Protein AF-A0A6M3X5Y6-F1 (afdb_monomer)

Structure (mmCIF, N/CA/C/O backbone):
data_AF-A0A6M3X5Y6-F1
#
_entry.id   AF-A0A6M3X5Y6-F1
#
loop_
_atom_site.group_PDB
_atom_site.id
_atom_site.type_symbol
_atom_site.label_atom_id
_atom_site.label_alt_id
_atom_site.label_comp_id
_atom_site.label_asym_id
_atom_site.label_entity_id
_atom_site.label_seq_id
_atom_site.pdbx_PDB_ins_code
_atom_site.Cartn_x
_atom_site.Cartn_y
_atom_site.Cartn_z
_atom_site.occupancy
_atom_site.B_iso_or_equiv
_atom_site.auth_seq_id
_atom_site.auth_comp_id
_atom_site.auth_asym_id
_atom_site.auth_atom_id
_atom_site.pdbx_PDB_model_num
ATOM 1 N N . MET A 1 1 ? -9.798 -24.437 25.512 1.00 40.84 1 MET A N 1
ATOM 2 C CA . MET A 1 1 ? -10.417 -23.330 24.753 1.00 40.84 1 MET A CA 1
ATOM 3 C C . MET A 1 1 ? -10.193 -23.629 23.282 1.00 40.84 1 MET A C 1
ATOM 5 O O . MET A 1 1 ? -9.046 -23.814 22.904 1.00 40.84 1 MET A O 1
ATOM 9 N N . ASN A 1 2 ? -11.251 -23.774 22.482 1.00 39.44 2 ASN A N 1
ATOM 10 C CA . ASN A 1 2 ? -11.105 -23.975 21.039 1.00 39.44 2 ASN A CA 1
ATOM 11 C C . ASN A 1 2 ? -10.677 -22.644 20.415 1.00 39.44 2 ASN A C 1
ATOM 13 O O . ASN A 1 2 ? -11.516 -21.770 20.200 1.00 39.44 2 ASN A O 1
ATOM 17 N N . HIS A 1 3 ? -9.379 -22.480 20.158 1.00 45.72 3 HIS A N 1
ATOM 18 C CA . HIS A 1 3 ? -8.896 -21.432 19.269 1.00 45.72 3 HIS A CA 1
ATOM 19 C C . HIS A 1 3 ? -9.450 -21.737 17.876 1.00 45.72 3 HIS A C 1
ATOM 21 O O . HIS A 1 3 ? -8.967 -22.634 17.190 1.00 45.72 3 HIS A O 1
ATOM 27 N N . LYS A 1 4 ? -10.531 -21.052 17.487 1.00 52.25 4 LYS A N 1
ATOM 28 C CA . LYS A 1 4 ? -10.959 -21.034 16.088 1.00 52.25 4 LYS A CA 1
ATOM 29 C C . LYS A 1 4 ? -9.812 -20.395 15.314 1.00 52.25 4 LYS A C 1
ATOM 31 O O . LYS A 1 4 ? -9.549 -19.213 15.510 1.00 52.25 4 LYS A O 1
ATOM 36 N N . MET A 1 5 ? -9.098 -21.199 14.530 1.00 49.53 5 MET A N 1
ATOM 37 C CA . MET A 1 5 ? -8.061 -20.687 13.642 1.00 49.53 5 MET A CA 1
ATOM 38 C C . MET A 1 5 ? -8.719 -19.698 12.673 1.00 49.53 5 MET A C 1
ATOM 40 O O . MET A 1 5 ? -9.798 -20.018 12.155 1.00 49.53 5 MET A O 1
ATOM 44 N N . PRO A 1 6 ? -8.134 -18.510 12.463 1.00 56.56 6 PRO A N 1
ATOM 45 C CA . PRO A 1 6 ? -8.625 -17.590 11.453 1.00 56.56 6 PRO A CA 1
ATOM 46 C C . PRO A 1 6 ? -8.583 -18.267 10.080 1.00 56.56 6 PRO A C 1
ATOM 48 O O . PRO A 1 6 ? -7.736 -19.124 9.808 1.00 56.56 6 PRO A O 1
ATOM 51 N N . ILE A 1 7 ? -9.528 -17.908 9.216 1.00 61.16 7 ILE A N 1
ATOM 52 C CA . ILE A 1 7 ? -9.473 -18.313 7.815 1.00 61.16 7 ILE A CA 1
ATOM 53 C C . ILE A 1 7 ? -8.326 -17.514 7.194 1.00 61.16 7 ILE A C 1
ATOM 55 O O . ILE A 1 7 ? -8.440 -16.304 7.017 1.00 61.16 7 ILE A O 1
ATOM 59 N N . CYS A 1 8 ? -7.213 -18.180 6.896 1.00 51.19 8 CYS A N 1
ATOM 60 C CA . CYS A 1 8 ? -6.109 -17.559 6.176 1.00 51.19 8 CYS A CA 1
ATOM 61 C C . CYS A 1 8 ? -6.449 -17.554 4.684 1.00 51.19 8 CYS A C 1
ATOM 63 O O . CYS A 1 8 ? -6.455 -18.604 4.034 1.00 51.19 8 CYS A O 1
ATOM 65 N N . ALA A 1 9 ? -6.784 -16.379 4.157 1.00 55.50 9 ALA A N 1
ATOM 66 C CA . ALA A 1 9 ? -6.906 -16.163 2.727 1.00 55.50 9 ALA A CA 1
ATOM 67 C C . ALA A 1 9 ? -5.529 -15.732 2.217 1.00 55.50 9 ALA A C 1
ATOM 69 O O . ALA A 1 9 ? -5.040 -14.648 2.537 1.00 55.50 9 ALA A O 1
ATOM 70 N N . THR A 1 10 ? -4.871 -16.589 1.442 1.00 50.31 10 THR A N 1
ATOM 71 C CA . THR A 1 10 ? -3.591 -16.222 0.845 1.00 50.31 10 THR A CA 1
ATOM 72 C C . THR A 1 10 ? -3.826 -15.225 -0.291 1.00 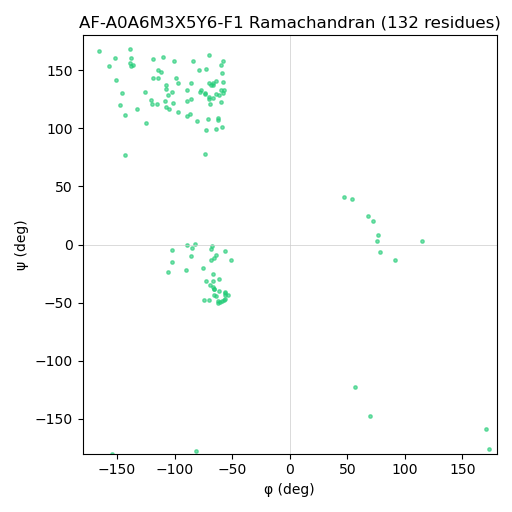50.31 10 THR A C 1
ATOM 74 O O . THR A 1 10 ? -4.661 -15.428 -1.175 1.00 50.31 10 THR A O 1
ATOM 77 N N . VAL A 1 11 ? -3.077 -14.123 -0.282 1.00 49.09 11 VAL A N 1
ATOM 78 C CA . VAL A 1 11 ? -3.146 -13.056 -1.302 1.00 49.09 11 VAL A CA 1
ATOM 79 C C . VAL A 1 11 ? -2.661 -13.495 -2.688 1.00 49.09 11 VAL A C 1
ATOM 81 O O . VAL A 1 11 ? -2.804 -12.741 -3.641 1.00 49.09 11 VAL A O 1
ATOM 84 N N . TYR A 1 12 ? -2.207 -14.743 -2.855 1.00 45.19 12 TYR A N 1
ATOM 85 C CA . TYR A 1 12 ? -1.865 -15.326 -4.160 1.00 45.19 12 TYR A CA 1
ATOM 86 C C . TYR A 1 12 ? -3.064 -15.469 -5.123 1.00 45.19 12 TYR A C 1
ATOM 88 O O . TYR A 1 12 ? -2.868 -15.776 -6.293 1.00 45.19 12 TYR A O 1
ATOM 96 N N . ALA A 1 13 ? -4.303 -15.241 -4.666 1.00 44.38 13 ALA A N 1
ATOM 97 C CA . ALA A 1 13 ? -5.475 -15.099 -5.544 1.00 44.38 13 ALA A CA 1
ATOM 98 C C . ALA A 1 13 ? -5.920 -13.634 -5.741 1.00 44.38 13 ALA A C 1
ATOM 100 O O . ALA A 1 13 ? -6.709 -13.336 -6.641 1.00 44.38 13 ALA A O 1
ATOM 101 N N . HIS A 1 14 ? -5.441 -12.717 -4.896 1.00 56.94 14 HIS A N 1
ATOM 102 C CA . HIS A 1 14 ? -5.931 -11.347 -4.771 1.00 56.94 14 HIS A CA 1
ATOM 103 C C . HIS A 1 14 ? -4.766 -10.397 -4.494 1.00 56.94 14 HIS A C 1
ATOM 105 O O . HIS A 1 14 ? -4.519 -9.953 -3.379 1.00 56.94 14 HIS A O 1
ATOM 111 N N . GLU A 1 15 ? -4.044 -10.122 -5.570 1.00 71.12 15 GLU A N 1
ATOM 112 C CA . GLU A 1 15 ? -2.722 -9.513 -5.571 1.00 71.12 15 GLU A CA 1
ATOM 113 C C . GLU A 1 15 ? -2.712 -8.012 -5.287 1.00 71.12 15 GLU A C 1
ATOM 115 O O . GLU A 1 15 ? -1.674 -7.496 -4.924 1.00 71.12 15 GLU A O 1
ATOM 120 N N . TRP A 1 16 ? -3.820 -7.287 -5.457 1.00 86.69 16 TRP A N 1
ATOM 121 C CA . TRP A 1 16 ? -3.841 -5.822 -5.392 1.00 86.69 16 TRP A CA 1
ATOM 122 C C . TRP A 1 16 ? -5.161 -5.307 -4.826 1.00 86.69 16 TRP A C 1
ATOM 124 O O . TRP A 1 16 ? -6.232 -5.539 -5.399 1.00 86.69 16 TRP A O 1
ATOM 134 N N . GLY A 1 17 ? -5.099 -4.585 -3.709 1.00 89.50 17 GLY A N 1
ATOM 135 C CA . GLY A 1 17 ? -6.304 -4.034 -3.102 1.00 89.50 17 GLY A CA 1
ATOM 136 C C . GLY A 1 17 ? -6.094 -3.369 -1.754 1.00 89.50 17 GLY A C 1
ATOM 137 O O . GLY A 1 17 ? -4.972 -3.247 -1.266 1.00 89.50 17 GLY A O 1
ATOM 138 N N . PHE A 1 18 ? -7.200 -2.944 -1.152 1.00 91.25 18 PHE A N 1
ATOM 139 C CA . PHE A 1 18 ? -7.209 -2.411 0.205 1.00 91.25 18 PHE A CA 1
ATOM 140 C C . PHE A 1 18 ? -7.651 -3.478 1.202 1.00 91.25 18 PHE A C 1
ATOM 142 O O . PHE A 1 18 ? -8.566 -4.248 0.930 1.00 91.25 18 PHE A O 1
ATOM 149 N N . ILE A 1 19 ? -7.059 -3.475 2.387 1.00 91.69 19 ILE A N 1
ATOM 150 C CA . ILE A 1 19 ? -7.583 -4.148 3.567 1.00 91.69 19 ILE A CA 1
ATOM 151 C C . ILE A 1 19 ? -8.084 -3.072 4.525 1.00 91.69 19 ILE A C 1
ATOM 153 O O . ILE A 1 19 ? -7.328 -2.183 4.929 1.00 91.69 19 ILE A O 1
ATOM 157 N N . ILE A 1 20 ? -9.360 -3.168 4.896 1.00 91.69 20 ILE A N 1
ATOM 158 C CA . ILE A 1 20 ? -9.916 -2.426 6.029 1.00 91.69 20 ILE A CA 1
ATOM 159 C C . ILE A 1 20 ? -9.661 -3.268 7.284 1.00 91.69 20 ILE A C 1
ATOM 161 O O . ILE A 1 20 ? -10.258 -4.345 7.391 1.00 91.69 20 ILE A O 1
ATOM 165 N N . PRO A 1 21 ? -8.805 -2.827 8.223 1.00 89.56 21 PRO A N 1
ATOM 166 C CA . PRO A 1 21 ? -8.494 -3.609 9.413 1.00 89.56 21 PRO A CA 1
ATOM 167 C C . PRO A 1 21 ? -9.694 -3.668 10.366 1.00 89.56 21 PRO A C 1
ATOM 169 O O . PRO A 1 21 ? -10.227 -2.639 10.781 1.00 89.56 21 PRO A O 1
ATOM 172 N N . TYR A 1 22 ? -10.117 -4.877 10.730 1.00 86.38 22 TYR A N 1
ATOM 173 C CA . TYR A 1 22 ? -11.056 -5.138 11.827 1.00 86.38 22 TYR A CA 1
ATOM 174 C C . TYR A 1 22 ? -11.039 -6.627 12.184 1.00 86.38 22 TYR A C 1
ATOM 176 O O . TYR A 1 22 ? -10.549 -7.454 11.421 1.00 86.38 22 TYR A O 1
ATOM 184 N N . LYS A 1 23 ? -11.627 -6.977 13.332 1.00 87.25 23 LYS A N 1
ATOM 185 C CA . LYS A 1 23 ? -11.702 -8.360 13.819 1.00 87.25 23 LYS A CA 1
ATOM 186 C C . LYS A 1 23 ? -12.716 -9.203 13.026 1.00 87.25 23 LYS A C 1
ATOM 188 O O . LYS A 1 23 ? -13.850 -9.395 13.474 1.00 87.25 23 LYS A O 1
ATOM 193 N N . SER A 1 24 ? -12.338 -9.638 11.828 1.00 86.38 24 SER A N 1
ATOM 194 C CA . SER A 1 24 ? -13.177 -10.376 10.877 1.00 86.3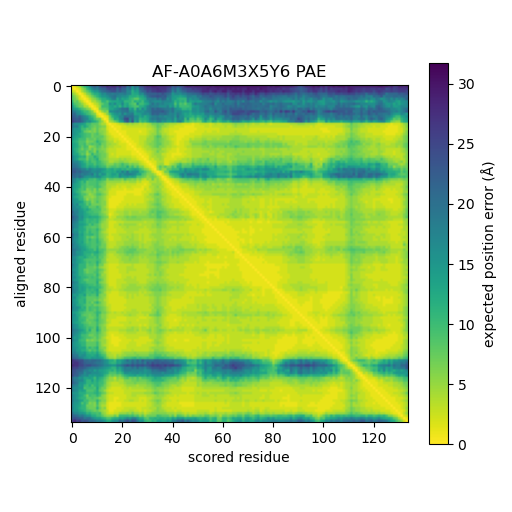8 24 SER A CA 1
ATOM 195 C C . SER A 1 24 ? -13.120 -11.902 11.030 1.00 86.38 24 SER A C 1
ATOM 197 O O . SER A 1 24 ? -14.039 -12.597 10.593 1.00 86.38 24 SER A O 1
ATOM 199 N N . GLY A 1 25 ? -12.063 -12.434 11.643 1.00 84.06 25 GLY A N 1
ATOM 200 C CA . GLY A 1 25 ? -11.680 -13.844 11.606 1.00 84.06 25 GLY A CA 1
ATOM 201 C C . GLY A 1 25 ? -11.004 -14.276 10.297 1.00 84.06 25 GLY A C 1
ATOM 202 O O . GLY A 1 25 ? -10.817 -15.479 10.103 1.00 84.06 25 GLY A O 1
ATOM 203 N N . ILE A 1 26 ? -10.669 -13.333 9.405 1.00 81.81 26 ILE A N 1
ATOM 204 C CA . ILE A 1 26 ? -10.000 -13.567 8.117 1.00 81.81 26 ILE A CA 1
ATOM 205 C C . ILE A 1 26 ? -8.672 -12.814 8.101 1.00 81.81 26 ILE A C 1
ATOM 207 O O . ILE A 1 26 ? -8.658 -11.585 8.194 1.00 81.81 26 ILE A O 1
ATOM 211 N N . GLU A 1 27 ? -7.578 -13.551 7.930 1.00 86.31 27 GLU A N 1
ATOM 212 C CA . GLU A 1 27 ? -6.221 -13.007 7.852 1.00 86.31 27 GLU A CA 1
ATOM 213 C C . GLU A 1 27 ? -5.684 -13.080 6.422 1.00 86.31 27 GLU A C 1
ATOM 215 O O . GLU A 1 27 ? -5.827 -14.100 5.744 1.00 86.31 27 GLU A O 1
ATOM 220 N N . TYR A 1 28 ? -5.036 -12.000 5.989 1.00 83.75 28 TYR A N 1
ATOM 221 C CA . TYR A 1 28 ? -4.336 -11.895 4.713 1.00 83.75 28 TYR A CA 1
ATOM 222 C C . TYR A 1 28 ? -2.836 -11.912 4.975 1.00 83.75 28 TYR A C 1
ATOM 224 O O . TYR A 1 28 ? -2.319 -11.036 5.669 1.00 83.75 28 TYR A O 1
ATOM 232 N N . GLN A 1 29 ? -2.149 -12.918 4.438 1.00 84.06 29 GLN A N 1
ATOM 233 C CA . GLN A 1 29 ? -0.715 -13.121 4.636 1.00 84.06 29 GLN A CA 1
ATOM 234 C C . GLN A 1 29 ? 0.095 -12.545 3.475 1.00 84.06 29 GLN A C 1
ATOM 236 O O . GLN A 1 29 ? 0.052 -13.094 2.383 1.00 84.06 29 GLN A O 1
ATOM 241 N N . GLN A 1 30 ? 0.889 -11.510 3.724 1.00 79.81 30 GLN A N 1
ATOM 242 C CA . GLN A 1 30 ? 1.753 -10.879 2.732 1.00 79.81 30 GLN A CA 1
ATOM 243 C C . GLN A 1 30 ? 3.213 -11.312 2.919 1.00 79.81 30 GLN A C 1
ATOM 245 O O . GLN A 1 30 ? 3.741 -11.224 4.029 1.00 79.81 30 GLN A O 1
ATOM 250 N N . GLN A 1 31 ? 3.874 -11.725 1.832 1.00 74.81 31 GLN A N 1
ATOM 251 C CA . GLN A 1 31 ? 5.329 -11.902 1.807 1.00 74.81 31 GLN A CA 1
ATOM 252 C C . GLN A 1 31 ? 6.016 -10.539 1.687 1.00 74.81 31 GLN A C 1
ATOM 254 O O . GLN A 1 31 ? 5.652 -9.700 0.858 1.00 74.81 31 GLN A O 1
ATOM 259 N N . THR A 1 32 ? 7.024 -10.329 2.520 1.00 71.88 32 THR A N 1
ATOM 260 C CA . THR A 1 32 ? 7.837 -9.119 2.610 1.00 71.88 32 THR A CA 1
ATOM 261 C C . THR A 1 32 ? 9.310 -9.513 2.794 1.00 71.88 32 THR A C 1
ATOM 263 O O . THR A 1 32 ? 9.638 -10.683 3.012 1.00 71.88 32 THR A O 1
ATOM 266 N N . GLY A 1 33 ? 10.237 -8.561 2.650 1.00 66.00 33 GLY A N 1
ATOM 267 C CA . GLY A 1 33 ? 11.670 -8.838 2.837 1.00 66.00 33 GLY A CA 1
ATOM 268 C C . GLY A 1 33 ? 12.331 -9.671 1.725 1.00 66.00 33 GLY A C 1
ATOM 269 O O . GLY A 1 33 ? 13.387 -10.259 1.958 1.00 66.00 33 GLY A O 1
ATOM 270 N N . GLY A 1 34 ? 11.721 -9.727 0.535 1.00 65.12 34 GLY A N 1
ATOM 271 C CA . GLY A 1 34 ? 12.257 -10.414 -0.647 1.00 65.12 34 GLY A CA 1
ATOM 272 C C . GLY A 1 34 ? 12.554 -11.893 -0.380 1.00 65.12 34 GLY A C 1
ATOM 273 O O . GLY A 1 34 ? 11.688 -12.628 0.096 1.00 65.12 34 GLY A O 1
ATOM 274 N N . VAL A 1 35 ? 13.815 -12.286 -0.598 1.00 57.12 35 VAL A N 1
ATOM 275 C CA . VAL A 1 35 ? 14.332 -13.664 -0.455 1.00 57.12 35 VAL A CA 1
ATOM 276 C C . VAL A 1 35 ? 14.314 -14.217 0.975 1.00 57.12 35 VAL A C 1
ATOM 278 O O . VAL A 1 35 ? 14.573 -15.399 1.191 1.00 57.12 35 VAL A O 1
ATOM 281 N N . CYS A 1 36 ? 14.066 -13.374 1.982 1.00 58.28 36 CYS A N 1
ATOM 282 C CA . CYS A 1 36 ? 14.054 -13.796 3.383 1.00 58.28 36 CYS A CA 1
ATOM 283 C C . CYS A 1 36 ? 12.718 -14.431 3.814 1.00 58.28 36 CYS A C 1
ATOM 285 O O . CYS A 1 36 ? 12.595 -14.814 4.979 1.00 58.28 36 CYS A O 1
ATOM 287 N N . CYS A 1 37 ? 11.730 -14.540 2.911 1.00 67.38 37 CYS A N 1
ATOM 288 C CA . CYS A 1 37 ? 10.415 -15.151 3.149 1.00 67.38 37 CYS A CA 1
ATOM 289 C C . CYS A 1 37 ? 9.754 -14.682 4.460 1.00 67.38 37 CYS A C 1
ATOM 291 O O . CYS A 1 37 ? 9.176 -15.486 5.205 1.00 67.38 37 CYS A O 1
ATOM 293 N N . HIS A 1 38 ? 9.860 -13.387 4.781 1.00 77.75 38 HIS A N 1
ATOM 294 C CA . HIS A 1 38 ? 9.161 -12.835 5.934 1.00 77.75 38 HIS A CA 1
ATOM 295 C C . HIS A 1 38 ? 7.679 -12.728 5.583 1.00 77.75 38 HIS A C 1
ATOM 297 O O . HIS A 1 38 ? 7.325 -12.206 4.534 1.00 77.75 38 HIS A O 1
ATOM 303 N N . HIS A 1 39 ? 6.810 -13.250 6.442 1.00 80.88 39 HIS A N 1
ATOM 304 C CA . HIS A 1 39 ? 5.374 -13.217 6.212 1.00 80.88 39 HIS A CA 1
ATOM 305 C C . HIS A 1 39 ? 4.701 -12.464 7.345 1.00 80.88 39 HIS A C 1
ATOM 307 O O . HIS A 1 39 ? 4.844 -12.828 8.514 1.00 80.88 39 HIS A O 1
ATOM 313 N N . VAL A 1 40 ? 3.946 -11.436 6.984 1.00 85.44 40 VAL A N 1
ATOM 314 C CA . VAL A 1 40 ? 3.139 -10.651 7.916 1.00 85.44 40 VAL A CA 1
ATOM 315 C C . VAL A 1 40 ? 1.668 -10.849 7.611 1.00 85.44 40 VAL A C 1
ATOM 317 O O . VAL A 1 40 ? 1.294 -11.103 6.468 1.00 85.44 40 VAL A O 1
ATOM 320 N N . THR A 1 41 ? 0.827 -10.749 8.633 1.00 87.31 41 THR A N 1
ATOM 321 C CA . THR A 1 41 ? -0.617 -10.930 8.496 1.00 87.31 41 THR A CA 1
ATOM 322 C C . THR A 1 41 ? -1.364 -9.668 8.894 1.00 87.31 41 THR A C 1
ATOM 324 O O . THR A 1 41 ? -0.972 -8.965 9.825 1.00 87.31 41 THR A O 1
ATOM 327 N N . ILE A 1 42 ? -2.453 -9.383 8.181 1.00 89.00 42 ILE A N 1
ATOM 328 C CA . ILE A 1 42 ? -3.438 -8.368 8.567 1.00 89.00 42 ILE A CA 1
ATOM 329 C C . ILE A 1 42 ? -4.815 -9.024 8.589 1.00 89.00 42 ILE A C 1
ATOM 331 O O . ILE A 1 42 ? -5.208 -9.684 7.628 1.00 89.00 42 ILE A O 1
ATOM 335 N N . GLU A 1 43 ? -5.563 -8.816 9.669 1.00 89.62 43 GLU A N 1
ATOM 336 C CA . GLU A 1 43 ? -6.963 -9.225 9.779 1.00 89.62 43 GLU A CA 1
ATOM 337 C C . GLU A 1 43 ? -7.892 -8.109 9.275 1.00 89.62 43 GLU A C 1
ATOM 339 O O . GLU A 1 43 ? -7.728 -6.941 9.644 1.00 89.62 43 GLU A O 1
ATOM 344 N N . GLY A 1 44 ? -8.880 -8.441 8.440 1.00 89.94 44 GLY A N 1
ATOM 345 C CA . GLY A 1 44 ? -9.826 -7.430 7.960 1.00 89.94 44 GLY A CA 1
ATOM 346 C C . GLY A 1 44 ? -10.763 -7.871 6.842 1.00 89.94 44 GLY A C 1
ATOM 347 O O . GLY A 1 44 ? -10.997 -9.065 6.639 1.00 89.94 44 GLY A O 1
ATOM 348 N N . ALA A 1 45 ? -11.302 -6.891 6.110 1.00 87.94 45 ALA A N 1
ATOM 349 C CA . ALA A 1 45 ? -11.988 -7.108 4.833 1.00 87.94 45 ALA A CA 1
ATOM 350 C C . ALA A 1 45 ? -11.095 -6.642 3.700 1.00 87.94 45 ALA A C 1
ATOM 352 O O . ALA A 1 45 ? -10.639 -5.497 3.697 1.00 87.94 45 ALA A O 1
ATOM 353 N N . PHE A 1 46 ? -10.911 -7.520 2.722 1.00 87.75 46 PHE A N 1
ATOM 354 C CA . PHE A 1 46 ? -10.238 -7.184 1.489 1.00 87.75 46 PHE A CA 1
ATOM 355 C C . PHE A 1 46 ? -11.203 -6.584 0.477 1.00 87.75 46 PHE A C 1
ATOM 357 O O . PHE A 1 46 ? -12.338 -7.030 0.295 1.00 87.75 46 PHE A O 1
ATOM 364 N N . ILE A 1 47 ? -10.699 -5.567 -0.196 1.00 86.00 47 ILE A N 1
ATOM 365 C CA . ILE A 1 47 ? -11.372 -4.793 -1.207 1.00 86.00 47 ILE A CA 1
ATOM 366 C C . ILE A 1 47 ? -10.497 -4.849 -2.462 1.00 86.00 47 ILE A C 1
ATOM 368 O O . ILE A 1 47 ? -9.464 -4.172 -2.511 1.00 86.00 47 ILE A O 1
ATOM 372 N N . PRO A 1 48 ? -10.882 -5.642 -3.477 1.00 84.75 48 PRO A N 1
ATOM 373 C CA . PRO A 1 48 ? -10.096 -5.770 -4.693 1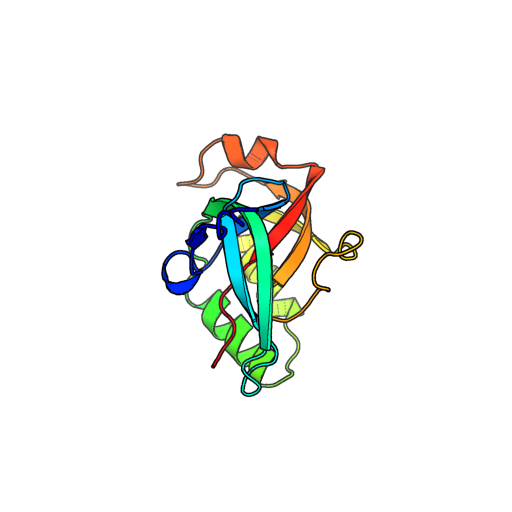.00 84.75 48 PRO A CA 1
ATOM 374 C C . PRO A 1 48 ? -10.080 -4.460 -5.478 1.00 84.75 48 PRO A C 1
ATOM 376 O O . PRO A 1 48 ? -11.108 -3.796 -5.644 1.00 84.75 48 PRO A O 1
ATOM 379 N N . LEU A 1 49 ? -8.910 -4.127 -6.012 1.00 83.19 49 LEU A N 1
ATOM 380 C CA . LEU A 1 49 ? -8.728 -3.035 -6.961 1.00 83.19 49 LEU A CA 1
ATOM 381 C C . LEU A 1 49 ? -8.413 -3.595 -8.355 1.00 83.19 49 LEU A C 1
ATOM 383 O O . LEU A 1 49 ? -7.992 -4.741 -8.501 1.00 83.19 49 LEU A O 1
ATOM 387 N N . ASN A 1 50 ? -8.596 -2.783 -9.399 1.00 80.94 50 ASN A N 1
ATOM 388 C CA . ASN A 1 50 ? -8.294 -3.200 -10.760 1.00 80.94 50 ASN A CA 1
ATOM 389 C C . ASN A 1 50 ? -6.780 -3.312 -10.892 1.00 80.94 50 ASN A C 1
ATOM 391 O O . ASN A 1 50 ? -6.028 -2.491 -10.367 1.00 80.94 50 ASN A O 1
ATOM 395 N N . TYR A 1 51 ? -6.329 -4.348 -11.586 1.00 82.88 51 TYR A N 1
ATOM 396 C CA . TYR A 1 51 ? -4.911 -4.648 -11.659 1.00 82.88 51 TYR A CA 1
ATOM 397 C C . TYR A 1 51 ? -4.155 -3.546 -12.439 1.00 82.88 51 TYR 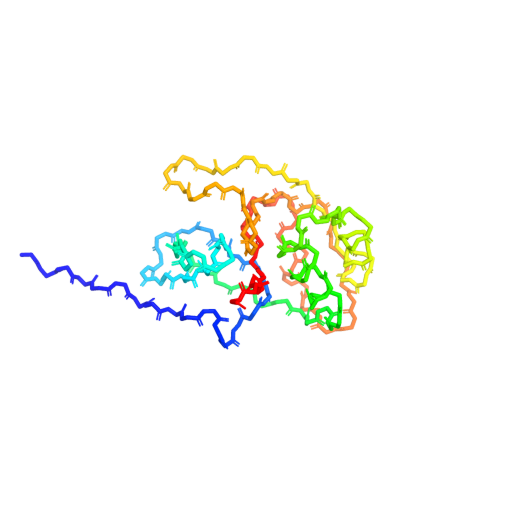A C 1
ATOM 399 O O . TYR A 1 51 ? -4.506 -3.265 -13.592 1.00 82.88 51 TYR A O 1
ATOM 407 N N . PRO A 1 52 ? -3.088 -2.930 -11.886 1.00 83.88 52 PRO A N 1
ATOM 408 C CA . PRO A 1 52 ? -2.326 -1.870 -12.555 1.00 83.88 52 PRO A CA 1
ATOM 409 C C . PRO A 1 52 ? -1.517 -2.355 -13.768 1.00 83.88 52 PRO A C 1
ATOM 411 O O . PRO A 1 52 ? -0.904 -1.539 -14.467 1.00 83.88 52 PRO A O 1
ATOM 414 N N . GLY A 1 53 ? -1.513 -3.656 -14.061 1.00 85.88 53 GLY A N 1
ATOM 415 C CA . GLY A 1 53 ? -0.701 -4.266 -15.112 1.00 85.88 53 GLY A CA 1
ATOM 416 C C . GLY A 1 53 ? 0.782 -4.242 -14.748 1.00 85.88 53 GLY A C 1
ATOM 417 O O . GLY A 1 53 ? 1.143 -4.225 -13.576 1.00 85.88 53 GLY A O 1
ATOM 418 N N . ASN A 1 54 ? 1.631 -4.110 -15.769 1.00 89.88 54 ASN A N 1
ATOM 419 C CA . ASN A 1 54 ? 3.097 -4.103 -15.663 1.00 89.88 54 ASN A CA 1
ATOM 420 C C . ASN A 1 54 ? 3.715 -3.048 -14.721 1.00 89.88 54 ASN A C 1
ATOM 422 O O . ASN A 1 54 ? 4.935 -2.999 -14.571 1.00 89.88 54 ASN A O 1
ATOM 426 N N . LEU A 1 55 ? 2.920 -2.138 -14.153 1.00 91.12 55 LEU A N 1
ATOM 427 C CA . LEU A 1 55 ? 3.394 -1.208 -13.134 1.00 91.12 55 LEU A CA 1
ATOM 428 C C . LEU A 1 55 ? 3.640 -1.910 -11.796 1.00 91.12 55 LEU A C 1
ATOM 430 O O . LEU A 1 55 ? 4.549 -1.482 -11.090 1.00 91.12 55 LEU A O 1
ATOM 434 N N . LEU A 1 56 ? 2.879 -2.964 -11.469 1.00 88.12 56 LEU A N 1
ATOM 435 C CA . LEU A 1 56 ? 3.146 -3.768 -10.275 1.00 88.12 56 LEU A CA 1
ATOM 436 C C . LEU A 1 56 ? 4.422 -4.580 -10.435 1.00 88.12 56 LEU A C 1
ATOM 438 O O . LEU A 1 56 ? 5.289 -4.451 -9.585 1.00 88.12 56 LEU A O 1
ATOM 442 N N . ASP A 1 57 ? 4.613 -5.270 -11.560 1.00 87.44 57 ASP A N 1
ATOM 443 C CA . ASP A 1 57 ? 5.855 -6.015 -11.823 1.00 87.44 57 ASP A CA 1
ATOM 444 C C . ASP A 1 57 ? 7.099 -5.126 -11.673 1.00 87.44 57 ASP A C 1
ATOM 446 O O . ASP A 1 57 ? 8.072 -5.486 -11.016 1.00 87.44 57 ASP A O 1
ATOM 450 N N . LYS A 1 58 ? 7.036 -3.902 -12.214 1.00 90.56 58 LYS A N 1
ATOM 451 C CA . LYS A 1 58 ? 8.112 -2.908 -12.081 1.00 90.56 58 LYS A CA 1
ATOM 452 C C . LYS A 1 58 ? 8.310 -2.441 -10.647 1.00 90.56 58 LYS A C 1
ATOM 454 O O . LYS A 1 58 ? 9.439 -2.168 -10.250 1.00 90.56 58 LYS A O 1
ATOM 459 N N . LEU A 1 59 ? 7.223 -2.269 -9.896 1.00 89.81 59 LEU A N 1
ATOM 460 C CA . LEU A 1 59 ? 7.289 -1.890 -8.488 1.00 89.81 59 LEU A CA 1
ATOM 461 C C . LEU A 1 59 ? 7.966 -2.996 -7.677 1.00 89.81 59 LEU A C 1
ATOM 463 O O . LEU A 1 59 ? 8.846 -2.711 -6.870 1.00 89.81 59 LEU A O 1
ATOM 467 N N . THR A 1 60 ? 7.584 -4.240 -7.938 1.00 86.44 60 THR A N 1
ATOM 468 C CA . THR A 1 60 ? 8.132 -5.438 -7.318 1.00 86.44 60 THR A CA 1
ATOM 469 C C . THR A 1 60 ? 9.624 -5.602 -7.628 1.00 86.44 60 THR A C 1
ATOM 471 O O . THR A 1 60 ? 10.425 -5.727 -6.705 1.00 86.44 60 THR A O 1
ATOM 474 N N . GLU A 1 61 ? 10.036 -5.486 -8.893 1.00 87.50 61 GLU A N 1
ATOM 475 C CA . GLU A 1 61 ? 11.451 -5.528 -9.299 1.00 87.50 61 GLU A CA 1
ATOM 476 C C . GLU A 1 61 ? 12.276 -4.384 -8.680 1.00 87.50 61 GLU A C 1
ATOM 478 O O . GLU A 1 61 ? 13.418 -4.578 -8.247 1.00 87.50 61 GLU A O 1
ATOM 483 N N . ALA A 1 62 ? 11.699 -3.179 -8.612 1.00 88.44 62 ALA A N 1
ATOM 484 C CA . ALA A 1 62 ? 12.353 -2.032 -7.996 1.00 88.44 62 ALA A CA 1
ATOM 485 C C . ALA A 1 62 ? 12.547 -2.230 -6.487 1.00 88.44 62 ALA A C 1
ATOM 487 O O . ALA A 1 62 ? 13.641 -1.966 -5.993 1.00 88.44 62 ALA A O 1
ATOM 488 N N . ASN A 1 63 ? 11.534 -2.744 -5.785 1.00 86.12 63 ASN A N 1
ATOM 489 C CA . ASN A 1 63 ? 11.632 -3.117 -4.374 1.00 86.12 63 ASN A CA 1
ATOM 490 C C . ASN A 1 63 ? 12.726 -4.173 -4.153 1.00 86.12 63 ASN A C 1
ATOM 492 O O . ASN A 1 63 ? 13.594 -3.976 -3.307 1.00 86.12 63 ASN A O 1
ATOM 496 N N . TYR A 1 64 ? 12.733 -5.243 -4.957 1.00 82.56 64 TYR A N 1
ATOM 497 C CA . TYR A 1 64 ? 13.748 -6.301 -4.890 1.00 82.56 64 TYR A CA 1
ATOM 498 C C . TYR A 1 64 ? 15.173 -5.758 -5.053 1.00 82.56 64 TYR A C 1
ATOM 500 O O . TYR A 1 64 ? 16.092 -6.144 -4.334 1.00 82.56 64 TYR A O 1
ATOM 508 N N . SER A 1 65 ? 15.354 -4.826 -5.989 1.00 85.38 65 SER A N 1
ATOM 509 C CA . SER A 1 65 ? 16.662 -4.255 -6.324 1.00 85.38 65 SER A CA 1
ATOM 510 C C . SER A 1 65 ? 17.082 -3.086 -5.421 1.00 85.38 65 SER A C 1
ATOM 512 O O . SER A 1 65 ? 18.168 -2.540 -5.612 1.00 85.38 65 SER A O 1
ATOM 514 N N . GLY A 1 66 ? 16.234 -2.654 -4.478 1.00 83.81 66 GLY A N 1
ATOM 515 C CA . GLY A 1 66 ? 16.474 -1.464 -3.650 1.00 83.81 66 GLY A CA 1
ATOM 516 C C . GLY A 1 66 ? 16.438 -0.137 -4.426 1.00 83.81 66 GLY A C 1
ATOM 517 O O . GLY A 1 66 ? 17.060 0.843 -4.014 1.00 83.81 66 GLY A O 1
ATOM 518 N N . ASN A 1 67 ? 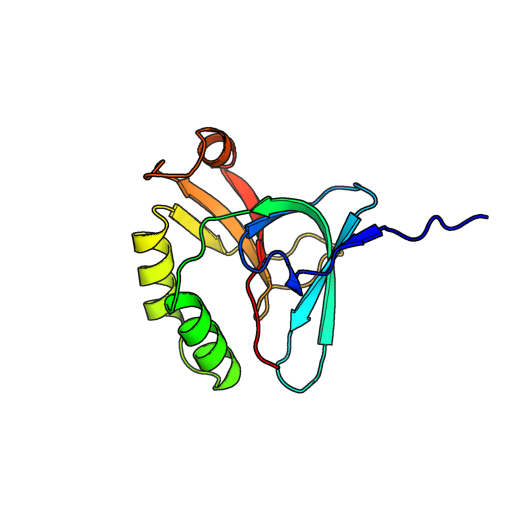15.736 -0.097 -5.561 1.00 87.88 67 ASN A N 1
ATOM 519 C CA . ASN A 1 67 ? 15.614 1.078 -6.424 1.00 87.88 67 ASN A CA 1
ATOM 520 C C . ASN A 1 67 ? 14.500 2.035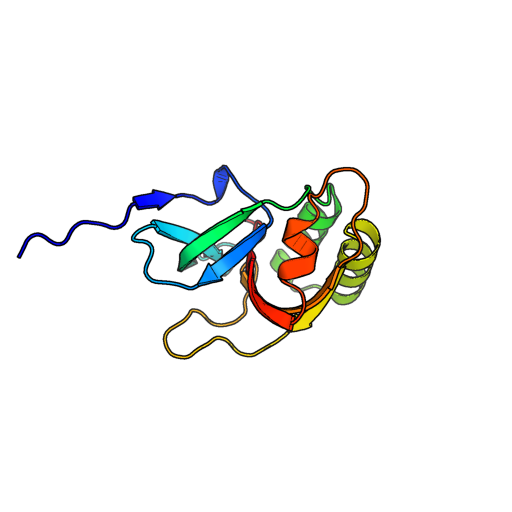 -5.957 1.00 87.88 67 ASN A C 1
ATOM 522 O O . ASN A 1 67 ? 13.537 1.639 -5.303 1.00 87.88 67 ASN A O 1
ATOM 526 N N . ASP A 1 68 ? 14.588 3.311 -6.353 1.00 90.00 68 ASP A N 1
ATOM 527 C CA . ASP A 1 68 ? 13.531 4.293 -6.072 1.00 90.00 68 ASP A CA 1
ATOM 528 C C . ASP A 1 68 ? 12.211 3.928 -6.776 1.00 90.00 68 ASP A C 1
ATOM 530 O O . ASP A 1 68 ? 12.149 3.723 -7.990 1.00 90.00 68 ASP A O 1
ATOM 534 N N . THR A 1 69 ? 11.122 3.916 -6.007 1.00 91.12 69 THR A N 1
ATOM 535 C CA . THR A 1 69 ? 9.775 3.568 -6.476 1.00 91.12 69 THR A CA 1
ATOM 536 C C . THR A 1 69 ? 8.877 4.782 -6.702 1.00 91.12 69 THR A C 1
ATOM 538 O O . THR A 1 69 ? 7.758 4.633 -7.204 1.00 91.12 69 THR A O 1
ATOM 541 N N . LYS A 1 70 ? 9.328 6.005 -6.385 1.00 92.00 70 LYS A N 1
ATOM 542 C CA . LYS A 1 70 ? 8.498 7.223 -6.443 1.00 92.00 70 LYS A CA 1
ATOM 543 C C . LYS A 1 70 ? 7.874 7.457 -7.822 1.00 92.00 70 LYS A C 1
ATOM 545 O O . LYS A 1 70 ? 6.687 7.773 -7.925 1.00 92.00 70 LYS A O 1
ATOM 550 N N . GLY A 1 71 ? 8.656 7.274 -8.887 1.00 94.69 71 GLY A N 1
ATOM 551 C CA . GLY A 1 71 ? 8.179 7.426 -10.266 1.00 94.69 71 GLY A CA 1
ATOM 552 C C . GLY A 1 71 ? 7.154 6.365 -10.683 1.00 94.69 71 GLY A C 1
ATOM 553 O O . GLY A 1 71 ? 6.260 6.655 -11.480 1.00 94.69 71 GLY A O 1
ATOM 554 N N . ILE A 1 72 ? 7.254 5.155 -10.129 1.00 93.88 72 ILE A N 1
ATOM 555 C CA . ILE A 1 72 ? 6.326 4.049 -10.394 1.00 93.88 72 ILE A CA 1
ATOM 556 C C . ILE A 1 72 ? 5.006 4.307 -9.669 1.00 93.88 72 ILE A C 1
ATOM 558 O O . ILE A 1 72 ? 3.948 4.278 -10.295 1.00 93.88 72 ILE A O 1
ATOM 562 N N . TRP A 1 73 ? 5.069 4.677 -8.387 1.00 93.38 73 TRP A N 1
ATOM 563 C CA . TRP A 1 73 ? 3.896 5.053 -7.597 1.00 93.38 73 TRP A CA 1
ATOM 564 C C . TRP A 1 73 ? 3.102 6.192 -8.223 1.00 93.38 73 TRP A C 1
ATOM 566 O O . TRP A 1 73 ? 1.875 6.127 -8.251 1.00 93.38 73 TRP A O 1
ATOM 576 N N . LYS A 1 74 ? 3.782 7.205 -8.774 1.00 94.75 74 LYS A N 1
ATOM 577 C CA . LYS A 1 74 ? 3.114 8.293 -9.497 1.00 94.75 74 LYS A CA 1
ATOM 578 C C . LYS A 1 74 ? 2.264 7.759 -10.659 1.00 94.75 74 LYS A C 1
ATOM 580 O O . LYS A 1 74 ? 1.092 8.100 -10.759 1.00 94.75 74 LYS A O 1
ATOM 585 N N . LYS A 1 75 ? 2.828 6.871 -11.483 1.00 94.69 75 LYS A N 1
ATOM 586 C CA . LYS A 1 75 ? 2.118 6.258 -12.620 1.00 94.69 75 LYS A CA 1
ATOM 587 C C . LYS A 1 75 ? 0.974 5.349 -12.177 1.00 94.69 75 LYS A C 1
ATOM 589 O O . LYS A 1 75 ? -0.056 5.317 -12.839 1.00 94.69 75 LYS A O 1
ATOM 594 N N . ILE A 1 76 ? 1.146 4.614 -11.074 1.00 91.69 76 ILE A N 1
ATOM 595 C CA . ILE A 1 76 ? 0.081 3.784 -10.493 1.00 91.69 76 ILE A CA 1
ATOM 596 C C . ILE A 1 76 ? -1.087 4.672 -10.064 1.00 91.69 76 ILE A C 1
ATOM 598 O O . ILE A 1 76 ? -2.211 4.412 -10.474 1.00 91.69 76 ILE A O 1
ATOM 602 N N . LYS A 1 77 ? -0.822 5.743 -9.310 1.00 91.56 77 LYS A N 1
ATOM 603 C CA . LYS A 1 77 ? -1.840 6.711 -8.873 1.00 91.56 77 LYS A CA 1
ATOM 604 C C . LYS A 1 77 ? -2.603 7.323 -10.051 1.00 91.56 77 LYS A C 1
ATOM 606 O O . LYS A 1 77 ? -3.830 7.324 -10.047 1.00 91.56 77 LYS A O 1
ATOM 611 N N . GLU A 1 78 ? -1.883 7.758 -11.087 1.00 90.75 78 GLU A N 1
ATOM 612 C CA . GLU A 1 78 ? -2.472 8.288 -12.327 1.00 90.75 78 GLU A CA 1
ATOM 613 C C . GLU A 1 78 ? -3.355 7.251 -13.037 1.00 90.75 78 GLU A C 1
ATOM 615 O O . GLU A 1 78 ? -4.501 7.545 -13.362 1.00 90.75 78 GLU A O 1
ATOM 620 N N . LYS A 1 79 ? -2.852 6.027 -13.245 1.00 88.38 79 LYS A N 1
ATOM 621 C CA . LYS A 1 79 ? -3.579 4.955 -13.948 1.00 88.38 79 LYS A CA 1
ATOM 622 C C . LYS A 1 79 ? -4.820 4.485 -13.194 1.00 88.38 79 LYS A C 1
ATOM 624 O O . LYS A 1 79 ? -5.826 4.143 -13.805 1.00 88.38 79 LYS A O 1
ATOM 629 N N . MET A 1 80 ? -4.711 4.407 -11.876 1.00 86.38 80 MET A N 1
ATOM 630 C CA . MET A 1 80 ? -5.760 3.906 -10.996 1.00 86.38 80 MET A CA 1
ATOM 631 C C . MET A 1 80 ? -6.708 5.013 -10.530 1.00 86.38 80 MET A C 1
ATOM 633 O O . MET A 1 80 ? -7.637 4.724 -9.783 1.00 86.38 80 MET A O 1
ATOM 637 N N . HIS A 1 81 ? -6.479 6.259 -10.961 1.00 88.12 81 HIS A N 1
ATOM 638 C CA . HIS A 1 81 ? -7.313 7.414 -10.641 1.00 88.12 81 HIS A CA 1
ATOM 639 C C . HIS A 1 81 ? -7.526 7.617 -9.130 1.00 88.12 81 HIS A C 1
ATOM 641 O O . HIS A 1 81 ? -8.604 7.993 -8.675 1.00 88.12 81 HIS A O 1
ATOM 647 N N . PHE A 1 82 ? -6.482 7.386 -8.333 1.00 89.50 82 PHE A N 1
ATOM 648 C CA . PHE A 1 82 ? -6.527 7.537 -6.879 1.00 89.50 82 PHE A CA 1
ATOM 649 C C . PHE A 1 82 ? -5.260 8.186 -6.337 1.00 89.50 82 PHE A C 1
ATOM 651 O O . PHE A 1 82 ? -4.193 8.120 -6.948 1.00 89.50 82 PHE A O 1
ATOM 658 N N . ASP A 1 83 ? -5.378 8.803 -5.169 1.00 93.25 83 ASP A N 1
ATOM 659 C CA . ASP A 1 83 ? -4.252 9.367 -4.440 1.00 93.25 83 ASP A CA 1
ATOM 660 C C . ASP A 1 83 ? -4.378 9.062 -2.948 1.00 93.25 83 ASP A C 1
ATOM 662 O O . ASP A 1 83 ? -5.469 8.833 -2.420 1.00 93.25 83 ASP A O 1
ATOM 666 N N . PHE A 1 84 ? -3.235 9.020 -2.276 1.00 95.12 84 PHE A N 1
ATOM 667 C CA . PHE A 1 84 ? -3.139 8.677 -0.871 1.00 95.12 84 PHE A CA 1
ATOM 668 C C . PHE A 1 84 ? -1.871 9.230 -0.224 1.00 95.12 84 PHE A C 1
ATOM 670 O O . PHE A 1 84 ? -0.818 9.370 -0.864 1.00 95.12 84 PHE A O 1
ATOM 677 N N . GLU A 1 85 ? -1.965 9.448 1.082 1.00 95.75 85 GLU A N 1
ATOM 678 C CA . GLU A 1 85 ? -0.845 9.745 1.970 1.00 95.75 85 GLU A CA 1
ATOM 679 C C . GLU A 1 85 ? -0.391 8.460 2.659 1.00 95.75 85 GLU A C 1
ATOM 681 O O . GLU A 1 85 ? -1.223 7.654 3.067 1.00 95.75 85 GLU A O 1
ATOM 686 N N . ARG A 1 86 ? 0.922 8.251 2.796 1.00 95.81 86 ARG A N 1
ATOM 687 C CA . ARG A 1 86 ? 1.435 7.154 3.627 1.00 95.81 86 ARG A CA 1
ATOM 688 C C . ARG A 1 86 ? 1.341 7.568 5.088 1.00 95.81 86 ARG A C 1
ATOM 690 O O . ARG A 1 86 ? 1.803 8.652 5.439 1.00 95.81 86 ARG A O 1
ATOM 697 N N . ILE A 1 87 ? 0.798 6.692 5.918 1.00 97.00 87 ILE A N 1
ATOM 698 C CA . ILE A 1 87 ? 0.659 6.906 7.361 1.00 97.00 87 ILE A CA 1
ATOM 699 C C . ILE A 1 87 ? 1.442 5.831 8.125 1.00 97.00 87 ILE A C 1
ATOM 701 O O . ILE A 1 87 ? 1.764 4.791 7.544 1.00 97.00 87 ILE A O 1
ATOM 705 N N . PRO A 1 88 ? 1.803 6.056 9.399 1.00 96.56 88 PRO A N 1
ATOM 706 C CA . PRO A 1 88 ? 2.370 5.007 10.239 1.00 96.56 88 PRO A CA 1
ATOM 707 C C . PRO A 1 88 ? 1.408 3.825 10.390 1.00 96.56 88 PRO A C 1
ATOM 709 O O . PRO A 1 88 ? 0.193 3.990 10.306 1.00 96.56 88 PRO A O 1
ATOM 712 N N . ALA A 1 89 ? 1.957 2.641 10.651 1.00 94.69 89 ALA A N 1
ATOM 713 C CA . ALA A 1 89 ? 1.135 1.494 11.005 1.00 94.69 89 ALA A CA 1
ATOM 714 C C . ALA A 1 89 ? 0.401 1.741 12.335 1.00 94.69 89 ALA A C 1
ATOM 716 O O . ALA A 1 89 ? 1.013 2.287 13.262 1.00 94.69 89 ALA A O 1
ATOM 717 N N . PRO A 1 90 ? -0.873 1.324 12.458 1.00 92.62 90 PRO A N 1
ATOM 718 C CA . PRO A 1 90 ? -1.571 1.314 13.736 1.00 92.62 90 PRO A CA 1
ATOM 719 C C . PRO A 1 90 ? -0.843 0.458 14.780 1.00 92.62 90 PRO A C 1
ATOM 721 O O . PRO A 1 90 ? -0.080 -0.452 14.452 1.00 92.62 90 PRO A O 1
ATOM 724 N N . GLU A 1 91 ? -1.103 0.725 16.059 1.00 91.69 91 GLU A N 1
ATOM 725 C CA . GLU A 1 91 ? -0.511 -0.044 17.153 1.00 91.69 91 GLU A CA 1
ATOM 726 C C . GLU A 1 91 ? -0.830 -1.545 17.023 1.00 91.69 91 GLU A C 1
ATOM 728 O O . GLU A 1 91 ? -1.968 -1.941 16.768 1.00 91.69 91 GLU A O 1
ATOM 733 N N . GLY A 1 92 ? 0.196 -2.387 17.179 1.00 89.31 92 GLY A N 1
ATOM 734 C CA . GLY A 1 92 ? 0.072 -3.843 17.073 1.00 89.31 92 GLY A CA 1
ATOM 735 C C . GLY A 1 92 ? -0.050 -4.385 15.645 1.00 89.31 92 GLY A C 1
ATOM 736 O O . GLY A 1 92 ? -0.197 -5.595 15.487 1.00 89.31 92 GLY A O 1
ATOM 737 N N . GLN A 1 93 ? 0.023 -3.532 14.619 1.00 91.75 93 GLN A N 1
ATOM 738 C CA . GLN A 1 93 ? -0.003 -3.940 13.214 1.00 91.75 93 GLN A CA 1
ATOM 739 C C . GLN A 1 93 ? 1.405 -3.974 12.589 1.00 91.75 93 GLN A C 1
ATOM 741 O O . GLN A 1 93 ? 2.312 -3.285 13.070 1.00 91.75 93 GLN A O 1
ATOM 746 N N . PRO A 1 94 ? 1.613 -4.739 11.498 1.00 91.25 94 PRO A N 1
ATOM 747 C CA . PRO A 1 94 ? 2.878 -4.739 10.765 1.00 91.25 94 PRO A CA 1
ATOM 748 C C . PRO A 1 94 ? 3.240 -3.341 10.253 1.00 91.25 94 PRO A C 1
ATOM 750 O O . PRO A 1 94 ? 2.377 -2.618 9.760 1.00 91.25 94 PRO A O 1
ATOM 753 N N . TYR A 1 95 ? 4.517 -2.965 10.321 1.00 92.06 95 TYR A N 1
ATOM 754 C CA . TYR A 1 95 ? 4.990 -1.681 9.799 1.00 92.06 95 TYR A CA 1
ATOM 755 C C . TYR A 1 95 ? 4.948 -1.630 8.259 1.00 92.06 95 TYR A C 1
ATOM 757 O O . TYR A 1 95 ? 4.873 -2.660 7.589 1.00 92.06 95 TYR A O 1
ATOM 765 N N . ASN A 1 96 ? 5.017 -0.417 7.699 1.00 90.44 96 ASN A N 1
ATOM 766 C CA . ASN A 1 96 ? 5.104 -0.197 6.252 1.00 90.44 96 ASN A CA 1
ATOM 767 C C . ASN A 1 96 ? 6.344 -0.856 5.651 1.00 90.44 96 ASN A C 1
ATOM 769 O O . ASN A 1 96 ? 7.462 -0.497 6.019 1.00 90.44 96 ASN A O 1
ATOM 773 N N . GLN A 1 97 ? 6.148 -1.730 4.673 1.00 87.75 97 GLN A N 1
ATOM 774 C CA . GLN A 1 97 ? 7.218 -2.458 3.997 1.00 87.75 97 GLN A CA 1
ATOM 775 C C . GLN A 1 97 ? 6.790 -2.860 2.581 1.00 87.75 97 GLN A C 1
ATOM 777 O O . GLN A 1 97 ? 5.698 -2.523 2.114 1.00 87.75 97 GLN A O 1
ATOM 782 N N . GLU A 1 98 ? 7.665 -3.532 1.849 1.00 85.12 98 GLU A N 1
ATOM 783 C CA . GLU A 1 98 ? 7.373 -3.983 0.494 1.00 85.12 98 GLU A CA 1
ATOM 784 C C . GLU A 1 98 ? 6.135 -4.893 0.492 1.00 85.12 98 GLU A C 1
ATOM 786 O O . GLU A 1 98 ? 6.015 -5.805 1.304 1.00 85.12 98 GLU A O 1
ATOM 791 N N . GLY A 1 99 ? 5.185 -4.611 -0.400 1.00 86.38 99 GLY A N 1
ATOM 792 C CA . GLY A 1 99 ? 3.907 -5.322 -0.490 1.00 86.38 99 GLY A CA 1
ATOM 793 C C . GLY A 1 99 ? 2.837 -4.930 0.539 1.00 86.38 99 GLY A C 1
ATOM 794 O O . GLY A 1 99 ? 1.700 -5.374 0.400 1.00 86.38 99 GLY A O 1
ATOM 795 N N . LEU A 1 100 ? 3.147 -4.084 1.533 1.00 90.56 100 LEU A N 1
ATOM 796 C CA . LEU A 1 100 ? 2.207 -3.667 2.584 1.00 90.56 100 LEU A CA 1
ATOM 797 C C . LEU A 1 100 ? 2.417 -2.200 2.970 1.00 90.56 100 LEU A C 1
ATOM 799 O O . LEU A 1 100 ? 3.421 -1.832 3.584 1.00 90.56 100 LEU A O 1
ATOM 803 N N . VAL A 1 101 ? 1.447 -1.346 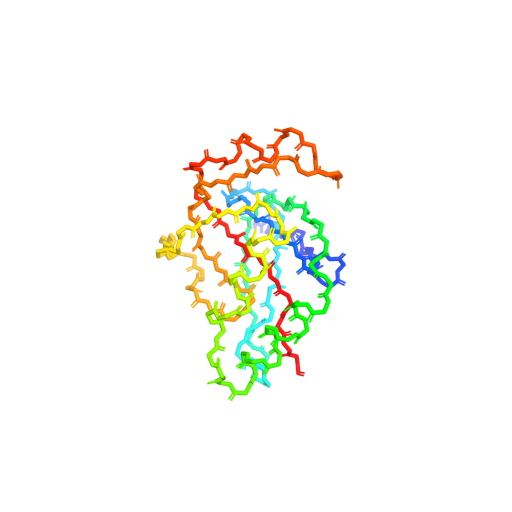2.646 1.00 93.31 101 VAL A N 1
ATOM 804 C CA . VAL A 1 101 ? 1.545 0.097 2.899 1.00 93.31 101 VAL A CA 1
ATOM 805 C C . VAL A 1 101 ? 0.268 0.621 3.542 1.00 93.31 101 VAL A C 1
ATOM 807 O O . VAL A 1 101 ? -0.790 0.641 2.928 1.00 93.31 101 VAL A O 1
ATOM 810 N N . TRP A 1 102 ? 0.379 1.118 4.765 1.00 96.19 102 TRP A N 1
ATOM 811 C CA . TRP A 1 102 ? -0.638 1.899 5.451 1.00 96.19 102 TRP A CA 1
ATOM 812 C C . TRP A 1 102 ? -0.786 3.268 4.809 1.00 96.19 102 TRP A C 1
ATOM 814 O O . TRP A 1 102 ? 0.182 4.021 4.625 1.00 96.19 102 TRP A O 1
ATOM 824 N N . ILE A 1 103 ? -2.024 3.583 4.460 1.00 96.56 103 ILE A N 1
ATOM 825 C CA . ILE A 1 103 ? -2.367 4.787 3.730 1.00 96.56 103 ILE A CA 1
ATOM 826 C C . ILE A 1 103 ? -3.605 5.456 4.312 1.00 96.56 103 ILE A C 1
ATOM 828 O O . ILE A 1 103 ? -4.491 4.800 4.853 1.00 96.56 103 ILE A O 1
ATOM 832 N N . LYS A 1 104 ? -3.701 6.766 4.109 1.00 96.56 104 LYS A N 1
ATOM 833 C CA . LYS A 1 104 ? -4.965 7.490 4.135 1.00 96.56 104 LYS A CA 1
ATOM 834 C C . LYS A 1 104 ? -5.355 7.812 2.701 1.00 96.56 104 LYS A C 1
ATOM 836 O O . LYS A 1 104 ? -4.620 8.524 2.013 1.00 96.56 104 LYS A O 1
ATOM 841 N N . LEU A 1 105 ? -6.481 7.274 2.237 1.00 93.88 105 LEU A N 1
ATOM 842 C CA . LEU A 1 105 ? -6.963 7.545 0.883 1.00 93.88 105 LEU A CA 1
ATOM 843 C C . LEU A 1 105 ? -7.422 9.006 0.805 1.00 93.88 105 LEU A C 1
ATOM 845 O O . LEU A 1 105 ? -8.303 9.4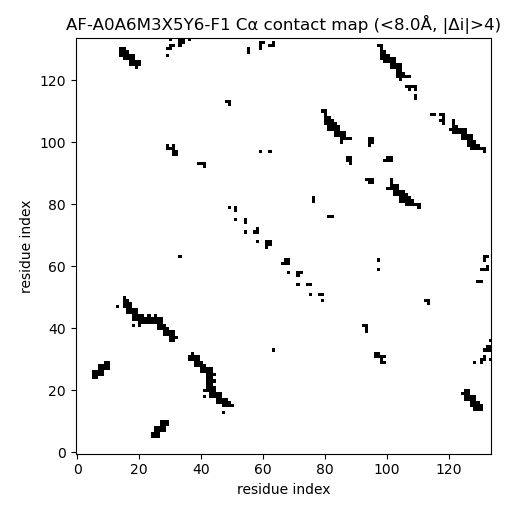12 1.557 1.00 93.88 105 LEU A O 1
ATOM 849 N N . THR A 1 106 ? -6.831 9.812 -0.073 1.00 94.56 106 THR A N 1
ATOM 850 C CA . THR A 1 106 ? -7.140 11.252 -0.175 1.00 94.56 106 THR A CA 1
ATOM 851 C C . THR A 1 106 ? -7.968 11.588 -1.401 1.00 94.56 106 THR A C 1
ATOM 853 O O . THR A 1 106 ? -8.676 12.595 -1.407 1.00 94.56 106 THR A O 1
ATOM 856 N N . LYS A 1 107 ? -7.911 10.745 -2.432 1.00 90.81 107 LYS A N 1
ATOM 857 C CA . LYS A 1 107 ? -8.663 10.933 -3.666 1.00 90.81 107 LYS A CA 1
ATOM 858 C C . LYS A 1 107 ? -8.980 9.589 -4.303 1.00 90.81 107 LYS A C 1
ATOM 860 O O . LYS A 1 107 ? -8.124 8.710 -4.342 1.00 90.81 107 LYS A O 1
ATOM 865 N N . PHE A 1 108 ? -10.175 9.473 -4.861 1.00 87.50 108 PHE A N 1
ATOM 866 C CA . PHE A 1 108 ? -10.538 8.418 -5.794 1.00 87.50 108 PHE A CA 1
ATOM 867 C C . PHE A 1 108 ? -11.508 9.001 -6.820 1.00 87.50 108 PHE A C 1
ATOM 869 O O . PHE A 1 108 ? -12.460 9.677 -6.437 1.00 87.50 108 PHE A O 1
ATOM 876 N N . GLU A 1 109 ? -11.251 8.779 -8.101 1.00 82.38 109 GLU A N 1
ATOM 877 C CA . GLU A 1 109 ? -12.163 9.117 -9.191 1.00 82.38 109 GLU A CA 1
ATOM 878 C C . GLU A 1 109 ? -12.598 7.807 -9.846 1.00 82.38 109 GLU A C 1
ATOM 880 O O . GLU A 1 109 ? -11.763 7.032 -10.322 1.00 82.38 109 GLU A O 1
ATOM 885 N N . SER A 1 110 ? -13.903 7.539 -9.850 1.00 65.19 110 SER A N 1
ATOM 886 C CA . SER A 1 110 ? -14.474 6.374 -10.524 1.00 65.19 110 SER A CA 1
ATOM 887 C C . SER A 1 110 ? -14.144 6.389 -12.025 1.00 65.19 110 SER A C 1
ATOM 889 O O . SER A 1 110 ? -14.737 7.098 -12.834 1.00 65.19 110 SER A O 1
ATOM 891 N N . GLY A 1 111 ? -13.146 5.592 -12.411 1.00 62.97 111 GLY A N 1
ATOM 892 C CA . GLY A 1 111 ? -12.899 5.216 -13.801 1.00 62.97 111 GLY A CA 1
ATOM 893 C C . GLY A 1 111 ? -13.809 4.067 -14.253 1.00 62.97 111 GLY A C 1
ATOM 894 O O . GLY A 1 111 ? -14.620 3.537 -13.492 1.00 62.97 111 GLY A O 1
ATOM 895 N N . TRP A 1 112 ? -13.634 3.615 -15.497 1.00 48.16 112 TRP A N 1
ATOM 896 C CA . TRP A 1 112 ? -14.337 2.440 -16.022 1.00 48.16 112 TRP A CA 1
ATOM 897 C C . TRP A 1 112 ? -13.963 1.177 -15.222 1.00 48.16 112 TRP A C 1
ATOM 899 O O . TRP A 1 112 ? -12.863 0.651 -15.375 1.00 48.16 112 TRP A O 1
ATOM 909 N N . GLY A 1 113 ? -14.882 0.678 -14.386 1.00 54.88 113 GLY A N 1
ATOM 910 C CA . GLY A 1 113 ? -14.779 -0.648 -13.756 1.00 54.88 113 GLY A CA 1
ATOM 911 C C . GLY A 1 113 ? -14.624 -0.681 -12.233 1.00 54.88 113 GLY A C 1
ATOM 912 O O . GLY A 1 113 ? -14.492 -1.770 -11.682 1.00 54.88 113 GLY A O 1
ATOM 913 N N . HIS A 1 114 ? -14.658 0.459 -11.541 1.00 62.34 114 HIS A N 1
ATOM 914 C CA . HIS A 1 114 ? -14.784 0.501 -10.081 1.00 62.34 114 HIS A CA 1
ATOM 915 C C . HIS A 1 114 ? -16.179 0.967 -9.685 1.00 62.34 114 HIS A C 1
ATOM 917 O O . HIS A 1 114 ? -16.693 1.919 -10.257 1.00 62.34 114 HIS A O 1
ATOM 923 N N . GLY A 1 115 ? -16.808 0.278 -8.730 1.00 60.16 115 GLY A N 1
ATOM 924 C CA . GLY A 1 115 ? -18.092 0.729 -8.204 1.00 60.16 115 GLY A CA 1
ATOM 925 C C . GLY A 1 115 ? -17.913 1.960 -7.318 1.00 60.16 115 GLY A C 1
ATOM 926 O O . GLY A 1 115 ? -16.895 2.088 -6.636 1.00 60.16 115 GLY A O 1
ATOM 927 N N . ASP A 1 116 ? -18.942 2.805 -7.258 1.00 70.06 116 ASP A N 1
ATOM 928 C CA . ASP A 1 116 ? -19.025 4.037 -6.446 1.00 70.06 116 ASP A CA 1
ATOM 929 C C . ASP A 1 116 ? -18.678 3.833 -4.956 1.00 70.06 116 ASP A C 1
ATOM 931 O O . ASP A 1 116 ? -18.483 4.774 -4.190 1.00 70.06 116 ASP A O 1
ATOM 935 N N . TRP A 1 117 ? -18.616 2.583 -4.499 1.00 72.62 117 TRP A N 1
ATOM 936 C CA . TRP A 1 117 ? -18.237 2.228 -3.142 1.00 72.62 117 TRP A CA 1
ATOM 937 C C . TRP A 1 117 ? -16.772 2.556 -2.811 1.00 72.62 117 TRP A C 1
ATOM 939 O O . TRP A 1 117 ? -16.497 2.794 -1.637 1.00 72.62 117 TRP A O 1
ATOM 949 N N . VAL A 1 118 ? -15.846 2.621 -3.782 1.00 76.44 118 VAL A N 1
ATOM 950 C CA . VAL A 1 118 ? -14.441 2.988 -3.488 1.00 76.44 118 VAL A CA 1
ATOM 951 C C . VAL A 1 118 ? -14.338 4.459 -3.078 1.00 76.44 118 VAL A C 1
ATOM 953 O O . VAL A 1 118 ? -13.562 4.800 -2.189 1.00 76.44 118 VAL A O 1
ATOM 956 N N . GLU A 1 119 ? -15.168 5.333 -3.654 1.00 82.12 119 GLU A N 1
ATOM 957 C CA . GLU A 1 119 ? -15.215 6.757 -3.288 1.00 82.12 119 GLU A CA 1
ATOM 958 C C . GLU A 1 119 ? -15.605 6.952 -1.817 1.00 82.12 119 GLU A C 1
ATOM 960 O O . GLU A 1 119 ? -15.131 7.878 -1.160 1.00 82.12 119 GLU A O 1
ATOM 965 N N . LYS A 1 120 ? -16.394 6.028 -1.250 1.00 86.25 120 LYS A N 1
ATOM 966 C CA . LYS A 1 120 ? -16.764 6.042 0.176 1.00 86.25 120 LYS A CA 1
ATOM 967 C C . LYS A 1 120 ? -15.589 5.750 1.110 1.00 86.25 120 LYS A C 1
ATOM 969 O O . LYS A 1 120 ? -15.719 5.969 2.310 1.00 86.25 120 LYS A O 1
ATOM 974 N N . LEU A 1 121 ? -14.472 5.253 0.579 1.00 88.75 121 LEU A N 1
ATOM 975 C CA . LEU A 1 121 ? -13.253 5.004 1.343 1.00 88.75 121 LEU A CA 1
ATOM 976 C C . LEU A 1 121 ? -12.366 6.252 1.454 1.00 88.75 121 LEU A C 1
ATOM 978 O O . LEU A 1 121 ? -11.387 6.240 2.199 1.00 88.75 121 LEU A O 1
ATOM 982 N N . VAL A 1 122 ? -12.666 7.331 0.720 1.00 92.38 122 VAL A N 1
ATOM 983 C CA . VAL A 1 122 ? -11.884 8.571 0.791 1.00 92.38 122 VAL A CA 1
ATOM 984 C C . VAL A 1 122 ? -11.951 9.138 2.211 1.00 92.38 122 VAL A C 1
ATOM 986 O O . VAL A 1 122 ? -13.019 9.299 2.797 1.00 92.38 122 VAL A O 1
ATOM 989 N N . GLY A 1 123 ? -10.781 9.432 2.772 1.00 93.56 123 GLY A N 1
ATOM 990 C CA . GLY A 1 123 ? -10.586 9.865 4.151 1.00 93.56 123 GLY A CA 1
ATOM 991 C C . GLY A 1 123 ? -10.327 8.728 5.142 1.00 93.56 123 GLY A C 1
ATOM 992 O O . GLY A 1 123 ? -9.884 9.020 6.253 1.00 93.56 123 GLY A O 1
ATOM 993 N N . MET A 1 124 ? -10.553 7.465 4.759 1.00 94.31 124 MET A N 1
ATOM 994 C CA . MET A 1 124 ? -10.289 6.308 5.616 1.00 94.31 124 MET A CA 1
ATOM 995 C C . MET A 1 124 ? -8.804 5.940 5.646 1.00 94.31 124 MET A C 1
ATOM 997 O O . MET A 1 124 ? -8.072 6.113 4.667 1.00 94.31 124 MET A O 1
ATOM 1001 N N . GLU A 1 125 ? -8.392 5.385 6.782 1.00 95.12 125 GLU A N 1
ATOM 1002 C CA . GLU A 1 125 ? -7.095 4.744 6.970 1.00 95.12 125 GLU A CA 1
ATOM 1003 C C . GLU A 1 125 ? -7.214 3.262 6.613 1.00 95.12 125 GLU A C 1
ATOM 1005 O O . GLU A 1 125 ? -8.069 2.546 7.138 1.00 95.12 125 GLU A O 1
ATOM 1010 N N . LEU A 1 126 ? -6.388 2.819 5.672 1.00 93.94 126 LEU A N 1
ATOM 1011 C CA . LEU A 1 126 ? -6.467 1.513 5.026 1.00 93.94 126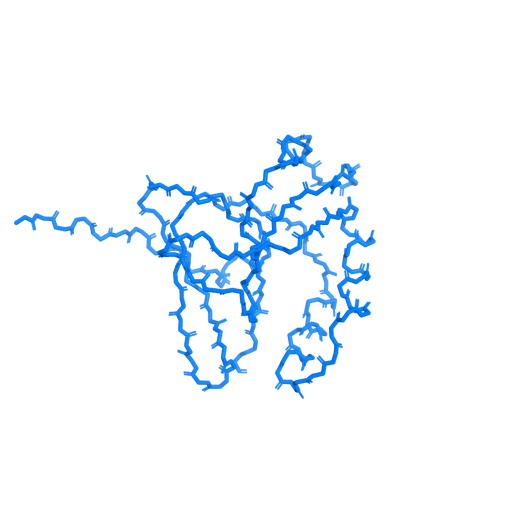 LEU A CA 1
ATOM 1012 C C . LEU A 1 126 ? -5.065 0.925 4.898 1.00 93.94 126 LEU A C 1
ATOM 1014 O O . LEU A 1 126 ? -4.074 1.658 4.891 1.00 93.94 126 LEU A O 1
ATOM 1018 N N . CYS A 1 127 ? -4.975 -0.386 4.703 1.00 94.69 127 CYS A N 1
ATOM 1019 C CA . CYS A 1 127 ? -3.742 -1.000 4.233 1.00 94.69 127 CYS A CA 1
ATOM 1020 C C . CYS A 1 127 ? -3.845 -1.306 2.737 1.00 94.69 127 CYS A C 1
ATOM 1022 O O . CYS A 1 127 ? -4.740 -2.030 2.318 1.00 94.69 127 CYS A O 1
ATOM 1024 N N . LEU A 1 128 ? -2.947 -0.763 1.924 1.00 93.00 128 LEU A N 1
ATOM 1025 C CA . LEU A 1 128 ? -2.760 -1.158 0.534 1.00 93.00 128 LEU A CA 1
ATOM 1026 C C . LEU A 1 128 ? -1.809 -2.354 0.478 1.00 93.00 128 LEU A C 1
ATOM 1028 O O . LEU A 1 128 ? -0.675 -2.267 0.954 1.00 93.00 128 LEU A O 1
ATOM 1032 N N . ILE A 1 129 ? -2.256 -3.427 -0.163 1.00 90.31 129 ILE A N 1
ATOM 1033 C CA . ILE A 1 129 ? -1.462 -4.636 -0.378 1.00 90.31 129 ILE A CA 1
ATOM 1034 C C . ILE A 1 129 ? -1.176 -4.845 -1.864 1.00 90.31 129 ILE A C 1
ATOM 1036 O O . ILE A 1 129 ? -2.008 -4.519 -2.718 1.00 90.31 129 ILE A O 1
ATOM 1040 N N . TYR A 1 130 ? 0.025 -5.336 -2.165 1.00 87.69 130 TYR A N 1
ATOM 1041 C CA . TYR A 1 130 ? 0.477 -5.640 -3.523 1.00 87.69 130 TYR A CA 1
ATOM 1042 C C . TYR A 1 130 ? 1.516 -6.770 -3.534 1.00 87.69 130 TYR A C 1
ATOM 1044 O O . TYR A 1 130 ? 2.139 -7.013 -2.499 1.00 87.69 130 TYR A O 1
ATOM 1052 N N . PRO A 1 131 ? 1.770 -7.459 -4.662 1.00 80.75 131 PRO A N 1
ATOM 1053 C CA . PRO A 1 131 ? 2.713 -8.567 -4.680 1.00 80.75 131 PRO A CA 1
ATOM 1054 C C . PRO A 1 131 ? 4.126 -8.060 -4.424 1.00 80.75 131 PRO A C 1
ATOM 1056 O O . PRO A 1 131 ? 4.559 -7.051 -4.989 1.00 80.75 131 PRO A O 1
ATOM 1059 N N . ASN A 1 132 ? 4.863 -8.787 -3.598 1.00 75.31 132 ASN A N 1
ATOM 1060 C CA . ASN A 1 132 ? 6.298 -8.606 -3.469 1.00 75.31 132 ASN A CA 1
ATOM 1061 C C . ASN A 1 132 ? 7.005 -9.840 -4.036 1.00 75.31 132 ASN A C 1
ATOM 1063 O O . ASN A 1 132 ? 6.442 -10.931 -3.999 1.00 75.31 132 ASN A O 1
ATOM 1067 N N . SER A 1 133 ? 8.199 -9.656 -4.597 1.00 61.47 133 SER A N 1
ATOM 1068 C CA . SER A 1 133 ? 8.947 -10.728 -5.260 1.00 61.47 133 SER A CA 1
ATOM 1069 C C . SER A 1 133 ? 9.414 -11.758 -4.241 1.00 61.47 133 SER A C 1
ATOM 1071 O O . SER A 1 133 ? 9.946 -11.369 -3.194 1.00 61.47 133 SER A O 1
ATOM 1073 N N . ASP A 1 134 ? 9.276 -13.025 -4.613 1.00 52.53 134 ASP A N 1
ATOM 1074 C CA . ASP A 1 134 ? 10.122 -14.125 -4.147 1.00 52.53 134 ASP A CA 1
ATOM 1075 C C . ASP A 1 134 ? 11.442 -14.127 -4.939 1.00 52.53 134 ASP A C 1
ATOM 1077 O O . ASP A 1 134 ? 11.372 -13.956 -6.182 1.00 52.53 134 ASP A O 1
#

InterPro domains:
  IPR046182 Protein of unknown function DUF6210 [PF19715] (24-66)

Solvent-accessible surface area (backbone atoms only — not comparable to full-atom values): 7708 Å² total; per-residue (Å²): 131,87,77,76,75,57,52,72,48,62,34,92,85,58,50,41,29,38,32,46,76,44,97,64,57,32,30,38,51,43,52,27,72,38,86,68,71,39,72,49,67,49,46,27,49,80,43,83,51,84,79,76,56,74,54,49,60,52,44,22,52,25,58,71,70,74,46,88,49,67,72,50,52,52,52,48,28,64,76,66,36,35,43,65,46,81,48,80,47,58,92,97,51,70,65,70,49,63,32,36,39,30,26,31,30,70,40,58,50,84,56,98,89,55,66,79,68,62,52,72,43,49,72,38,74,35,33,41,38,39,66,43,50,116

Radius of gyration: 14.76 Å; Cα contacts (8 Å, |Δi|>4): 252; chains: 1; bounding box: 36×35×41 Å

Organism: NCBI:txid1070528

pLDDT: mean 81.44, std 14.77, range [39.44, 97.0]

Foldseek 3Di:
DPPPQQAEDECPVAFWWWFDADQPSYKYWAQFPAPVRDIFIGDGDTDGADDLPCLQVVLQVCQNVVHDCPVSVVSSCVSRQWDWDFDFDPPPGDGDGPQKTWTQTQTHDDDPPDDPVVRVSHRPTIIIGHHHHD

Mean predicted aligned error: 6.95 Å

Secondary structure (DSSP, 8-state):
------EEEEGGG--SEEEEES--SEEEEEEESGGG-EEEEEEEEEEE----THHHHHHHHHHHTT---HHHHHHHHHHHTEEEEE-PPPTTSPPSBTTEEEEEEEEE---TT--TTTGGGTT-EEEEE-----

Sequence (134 aa):
MNHKMPICATVYAHEWGFIIPYKSGIEYQQQTGGVCCHHVTIEGAFIPLNYPGNLLDKLTEANYSGNDTKGIWKKIKEKMHFDFERIPAPEGQPYNQEGLVWIKLTKFESGWGHGDWVEKLVGMELCLIYPNSD